Protein AF-A0A969L4Q3-F1 (afdb_monomer_lite)

Sequence (52 aa):
MPQVTLKEELVRLAERKGCHVEIVNYSETLMAFDGVGCLLRYRLPEQYRLQV

Foldseek 3Di:
DPDDDPVNVVVVVCVVVVHDDDQDPPDPVCVVVVNDDDDDPDDDPVVVVVPD

Secondary structure (DSSP, 8-state):
-----HHHHHHHHHHHTT------SS-HHHHHTTT-----SS--GGGGGGG-

Structure (mmCIF, N/CA/C/O backbone):
data_AF-A0A969L4Q3-F1
#
_entry.id   AF-A0A969L4Q3-F1
#
loop_
_atom_site.group_PDB
_atom_site.id
_atom_site.type_symbol
_atom_site.label_atom_id
_atom_site.label_alt_id
_atom_site.label_comp_id
_atom_site.label_asym_id
_atom_site.label_entity_id
_atom_site.label_seq_id
_atom_site.pdbx_PDB_ins_code
_atom_site.Cartn_x
_atom_site.Cartn_y
_atom_site.Cartn_z
_atom_site.occupancy
_atom_site.B_iso_or_equiv
_atom_site.auth_seq_id
_atom_site.auth_comp_id
_atom_site.auth_asym_id
_atom_site.auth_atom_id
_atom_site.pdbx_PDB_model_num
ATOM 1 N N . MET A 1 1 ? 11.771 22.541 6.103 1.00 46.62 1 MET A N 1
ATOM 2 C CA . MET A 1 1 ? 11.121 21.343 6.678 1.00 46.62 1 MET A CA 1
ATOM 3 C C . MET A 1 1 ? 11.280 20.228 5.659 1.00 46.62 1 MET A C 1
ATOM 5 O O . MET A 1 1 ? 11.041 20.527 4.494 1.00 46.62 1 MET A O 1
ATOM 9 N N . PRO A 1 2 ? 11.755 19.024 6.021 1.00 57.97 2 PRO A N 1
ATOM 10 C CA . PR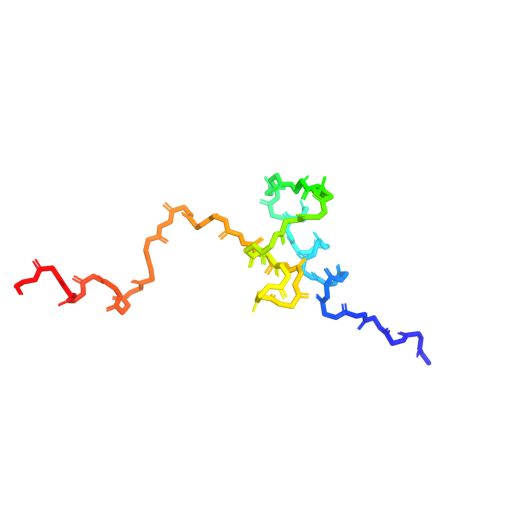O A 1 2 ? 11.842 17.935 5.055 1.00 57.97 2 PRO A CA 1
ATOM 11 C C . PRO A 1 2 ? 10.425 17.621 4.570 1.00 57.97 2 PRO A C 1
ATOM 13 O O . PRO A 1 2 ? 9.496 17.492 5.366 1.00 57.97 2 PRO A O 1
ATOM 16 N N . GLN A 1 3 ? 10.249 17.635 3.256 1.00 65.12 3 GLN A N 1
ATOM 17 C CA . GLN A 1 3 ? 8.954 17.493 2.613 1.00 65.12 3 GLN A CA 1
ATOM 18 C C . GLN A 1 3 ? 8.620 16.001 2.594 1.00 65.12 3 GLN A C 1
ATOM 20 O O . GLN A 1 3 ? 9.166 15.262 1.780 1.00 65.12 3 GLN A O 1
ATOM 25 N N . VAL A 1 4 ? 7.804 15.549 3.549 1.00 70.06 4 VAL A N 1
ATOM 26 C CA . VAL A 1 4 ? 7.407 14.138 3.636 1.00 70.06 4 VAL A CA 1
ATOM 27 C C . VAL A 1 4 ? 6.584 13.787 2.404 1.00 70.06 4 VAL A C 1
ATOM 29 O O . VAL A 1 4 ? 5.649 14.508 2.036 1.00 70.06 4 VAL A O 1
ATOM 32 N N . THR A 1 5 ? 6.947 12.695 1.743 1.00 85.31 5 THR A N 1
ATOM 33 C CA . THR A 1 5 ? 6.226 12.221 0.566 1.00 85.31 5 THR A CA 1
ATOM 34 C C . THR A 1 5 ? 4.889 11.611 0.985 1.00 85.31 5 THR A C 1
ATOM 36 O O . THR A 1 5 ? 4.752 11.024 2.059 1.00 85.31 5 THR A O 1
ATOM 39 N N . LEU A 1 6 ? 3.879 11.695 0.115 1.00 85.56 6 LEU A N 1
ATOM 40 C CA . LEU A 1 6 ? 2.572 11.076 0.367 1.00 85.56 6 LEU A CA 1
ATOM 41 C C . LEU A 1 6 ? 2.699 9.579 0.709 1.00 85.56 6 LEU A C 1
ATOM 43 O O . LEU A 1 6 ? 1.976 9.076 1.562 1.00 85.56 6 LEU A O 1
ATOM 47 N N . LYS A 1 7 ? 3.646 8.876 0.077 1.00 85.25 7 LYS A N 1
ATOM 48 C CA . LYS A 1 7 ? 3.895 7.448 0.306 1.00 85.25 7 LYS A CA 1
ATOM 49 C C . LYS A 1 7 ? 4.342 7.164 1.741 1.00 85.25 7 LYS A C 1
ATOM 51 O O . LYS A 1 7 ? 3.824 6.242 2.363 1.00 85.25 7 LYS A O 1
ATOM 56 N N . GLU A 1 8 ? 5.249 7.975 2.280 1.00 88.44 8 GLU A N 1
ATOM 57 C CA . GLU A 1 8 ? 5.728 7.838 3.661 1.00 88.44 8 GLU A CA 1
ATOM 58 C C . GLU A 1 8 ? 4.602 8.082 4.672 1.00 88.44 8 GLU A C 1
ATOM 60 O O . GLU A 1 8 ? 4.447 7.317 5.624 1.00 88.44 8 GLU A O 1
ATOM 65 N N . GLU A 1 9 ? 3.755 9.087 4.435 1.00 91.12 9 GLU A N 1
ATOM 66 C CA . GLU A 1 9 ? 2.589 9.342 5.289 1.00 91.12 9 GLU A CA 1
ATOM 67 C C . GLU A 1 9 ? 1.557 8.206 5.239 1.00 91.12 9 GLU A C 1
ATOM 69 O O . GLU A 1 9 ? 0.987 7.844 6.274 1.00 91.12 9 GLU A O 1
ATOM 74 N N . LEU A 1 10 ? 1.343 7.602 4.065 1.00 89.56 10 LEU A N 1
ATOM 75 C CA . LEU A 1 10 ? 0.458 6.444 3.911 1.00 89.56 10 LEU A CA 1
ATOM 76 C C . LEU A 1 10 ? 0.975 5.230 4.691 1.00 89.56 10 LEU A C 1
ATOM 78 O O . LEU A 1 10 ? 0.199 4.608 5.420 1.00 89.56 10 LEU A O 1
ATOM 82 N N .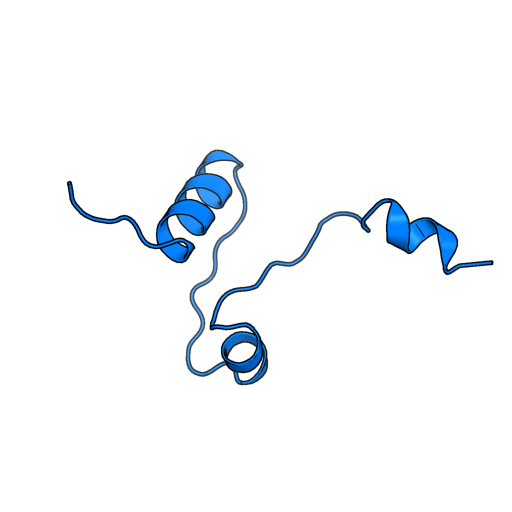 VAL A 1 11 ? 2.273 4.926 4.594 1.00 90.75 11 VAL A N 1
ATOM 83 C CA . VAL A 1 11 ? 2.903 3.826 5.346 1.00 90.75 11 VAL A CA 1
ATOM 84 C C . VAL A 1 11 ? 2.807 4.084 6.850 1.00 90.75 11 VAL A C 1
ATOM 86 O O . VAL A 1 11 ? 2.312 3.235 7.592 1.00 90.75 11 VAL A O 1
ATOM 89 N N . ARG A 1 12 ? 3.157 5.295 7.298 1.00 92.69 12 ARG A N 1
ATOM 90 C CA . ARG A 1 12 ? 3.061 5.696 8.710 1.00 92.69 12 ARG A CA 1
ATOM 91 C C . ARG A 1 12 ? 1.640 5.538 9.256 1.00 92.69 12 ARG A C 1
ATOM 93 O O . ARG A 1 12 ? 1.448 5.097 10.392 1.00 92.69 12 ARG A O 1
ATOM 100 N N . LEU A 1 13 ? 0.624 5.918 8.481 1.00 93.69 13 LEU A N 1
ATOM 101 C CA . LEU A 1 13 ? -0.773 5.762 8.884 1.00 93.69 13 LEU A CA 1
ATOM 102 C C . LEU A 1 13 ? -1.191 4.287 8.933 1.00 93.69 13 LEU A C 1
ATOM 104 O O . LEU A 1 13 ? -1.875 3.896 9.882 1.00 93.69 13 LEU A O 1
ATOM 108 N N . ALA A 1 14 ? -0.787 3.487 7.944 1.00 92.56 14 ALA A N 1
ATOM 109 C CA . ALA A 1 14 ? -1.082 2.059 7.876 1.00 92.56 14 ALA A CA 1
ATOM 110 C C . ALA A 1 14 ? -0.519 1.316 9.099 1.00 92.56 14 ALA A C 1
ATOM 112 O O . ALA A 1 14 ? -1.274 0.627 9.790 1.00 92.56 14 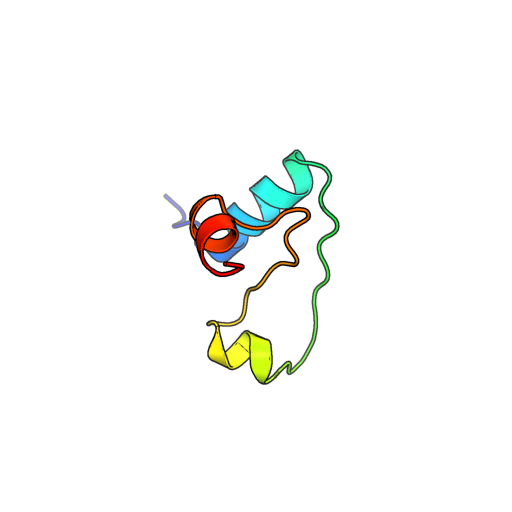ALA A O 1
ATOM 113 N N . GLU A 1 15 ? 0.750 1.546 9.442 1.00 93.50 15 GLU A N 1
ATOM 114 C CA . GLU A 1 15 ? 1.388 0.952 10.624 1.00 93.50 15 GLU A CA 1
ATOM 115 C C . GLU A 1 15 ? 0.684 1.363 11.922 1.00 93.50 15 GLU A C 1
ATOM 117 O O . GLU A 1 15 ? 0.329 0.516 12.742 1.00 93.50 15 GLU A O 1
ATOM 122 N N . ARG A 1 16 ? 0.372 2.658 12.088 1.00 95.94 16 ARG A N 1
ATOM 123 C CA . ARG A 1 16 ? -0.368 3.159 13.265 1.00 95.94 16 ARG A CA 1
ATOM 124 C C . ARG A 1 16 ? -1.769 2.566 13.411 1.00 95.94 16 ARG A C 1
ATOM 126 O O . ARG A 1 16 ? -2.337 2.612 14.501 1.00 95.94 16 ARG A O 1
ATOM 133 N N . LYS A 1 17 ? -2.357 2.070 12.323 1.00 93.62 17 LYS A N 1
ATOM 134 C CA . LYS A 1 17 ? -3.664 1.400 12.310 1.00 93.62 17 LYS A CA 1
ATOM 135 C C . LYS A 1 17 ? -3.552 -0.123 12.418 1.00 93.62 17 LYS A C 1
ATOM 137 O O . LYS A 1 17 ? -4.590 -0.785 12.399 1.00 93.62 17 LYS A O 1
ATOM 142 N N . GLY A 1 18 ? -2.339 -0.662 12.557 1.00 93.69 18 GLY A N 1
ATOM 143 C CA . GLY A 1 18 ? -2.084 -2.101 12.614 1.00 93.69 18 GLY A CA 1
ATOM 144 C C . GLY A 1 18 ? -2.349 -2.807 11.285 1.00 93.69 18 GLY A C 1
ATOM 145 O O . GLY A 1 18 ? -2.696 -3.985 11.278 1.00 93.69 18 GLY A O 1
ATOM 146 N N . CYS A 1 19 ? -2.257 -2.088 10.163 1.00 93.50 19 CYS A N 1
ATOM 147 C CA . CYS A 1 19 ? -2.348 -2.688 8.839 1.00 93.50 19 CYS A CA 1
ATOM 148 C C . CYS A 1 19 ? -1.020 -3.361 8.485 1.00 93.50 19 CYS A C 1
ATOM 150 O O . CYS A 1 19 ? 0.050 -2.832 8.778 1.00 93.50 19 CYS A O 1
ATOM 152 N N . HIS A 1 20 ? -1.092 -4.503 7.806 1.00 93.12 20 HIS A N 1
ATOM 153 C CA . HIS A 1 20 ? 0.087 -5.112 7.208 1.00 93.12 20 HIS A CA 1
ATOM 154 C C . HIS A 1 20 ? 0.549 -4.277 6.006 1.00 93.12 20 HIS A C 1
ATOM 156 O O . HIS A 1 20 ? -0.271 -3.915 5.158 1.00 93.12 20 HIS A O 1
ATOM 162 N N . VAL A 1 21 ? 1.845 -3.973 5.950 1.00 92.81 21 VAL A N 1
ATOM 163 C CA . VAL A 1 21 ? 2.489 -3.279 4.830 1.00 92.81 21 VAL A CA 1
ATOM 164 C C . VAL A 1 21 ? 3.491 -4.238 4.206 1.00 92.81 21 VAL A C 1
ATOM 166 O O . VAL A 1 21 ? 4.353 -4.773 4.900 1.00 92.81 21 VAL A O 1
ATOM 169 N N . GLU A 1 22 ? 3.380 -4.432 2.896 1.00 92.69 22 GLU A N 1
ATOM 170 C CA . GLU A 1 22 ? 4.282 -5.268 2.113 1.00 92.69 22 GLU A CA 1
ATOM 171 C C . GLU A 1 22 ? 4.980 -4.409 1.057 1.00 92.69 22 GLU A C 1
ATOM 173 O O . GLU A 1 22 ? 4.335 -3.647 0.332 1.00 92.69 22 GLU A O 1
ATOM 178 N N . ILE A 1 23 ? 6.305 -4.527 0.975 1.00 91.38 23 ILE A N 1
ATOM 179 C CA . ILE A 1 23 ? 7.103 -3.891 -0.073 1.00 91.38 23 ILE A CA 1
ATOM 180 C C . ILE A 1 23 ? 7.311 -4.923 -1.176 1.00 91.38 23 ILE A C 1
ATOM 182 O O . ILE A 1 23 ? 7.907 -5.972 -0.940 1.00 91.38 23 ILE A O 1
ATOM 186 N N . VAL A 1 24 ? 6.844 -4.611 -2.382 1.00 90.19 24 VAL A N 1
ATOM 187 C CA . VAL A 1 24 ? 6.954 -5.493 -3.549 1.00 90.19 24 VAL A CA 1
ATOM 188 C C . VAL A 1 24 ? 7.850 -4.876 -4.618 1.00 90.19 24 VAL A C 1
ATOM 190 O O . VAL A 1 24 ? 7.876 -3.659 -4.802 1.00 90.19 24 VAL A O 1
ATOM 193 N N . ASN A 1 25 ? 8.564 -5.724 -5.355 1.00 92.12 25 ASN A N 1
ATOM 194 C CA . ASN A 1 25 ? 9.433 -5.301 -6.452 1.00 92.12 25 ASN A CA 1
ATOM 195 C C . ASN A 1 25 ? 8.711 -5.451 -7.801 1.00 92.12 25 ASN A C 1
ATOM 197 O O . ASN A 1 25 ? 8.076 -6.473 -8.043 1.00 92.12 25 ASN A O 1
ATOM 201 N N . TYR A 1 26 ? 8.843 -4.451 -8.682 1.00 89.50 26 TYR A N 1
ATOM 202 C CA . TYR A 1 26 ? 8.406 -4.487 -10.091 1.00 89.50 26 TYR A CA 1
ATOM 203 C C . TYR A 1 26 ? 6.945 -4.919 -10.339 1.00 89.50 26 TYR A C 1
ATOM 205 O O . TYR A 1 26 ? 6.650 -5.628 -11.297 1.00 89.50 26 TYR A O 1
ATOM 213 N N . SER A 1 27 ? 6.002 -4.484 -9.498 1.00 89.75 27 SER A N 1
ATOM 214 C CA . SER A 1 27 ? 4.576 -4.719 -9.754 1.00 89.75 27 SER A CA 1
ATOM 215 C C . SER A 1 27 ? 4.050 -3.746 -10.809 1.00 89.75 27 SER A C 1
ATOM 217 O O . SER A 1 27 ? 3.840 -2.571 -10.511 1.00 89.75 27 SER A O 1
ATOM 219 N N . GLU A 1 28 ? 3.787 -4.239 -12.021 1.00 92.00 28 GLU A N 1
ATOM 220 C CA . GLU A 1 28 ? 3.215 -3.435 -13.113 1.00 92.00 28 GLU A CA 1
ATOM 221 C C . GLU A 1 28 ? 1.898 -2.763 -12.701 1.00 92.00 28 GLU A C 1
ATOM 223 O O . GLU A 1 28 ? 1.702 -1.571 -12.934 1.00 92.00 28 GLU A O 1
ATOM 228 N N . THR A 1 29 ? 1.029 -3.500 -12.002 1.00 90.00 29 THR A N 1
ATOM 229 C CA . THR A 1 29 ? -0.239 -2.978 -11.484 1.00 90.00 29 THR A CA 1
ATOM 230 C C . THR A 1 29 ? -0.018 -1.801 -10.542 1.00 90.00 29 THR A C 1
ATOM 232 O O . THR A 1 29 ? -0.640 -0.760 -10.719 1.00 90.00 29 THR A O 1
ATOM 235 N N . LEU A 1 30 ? 0.872 -1.928 -9.550 1.00 89.00 30 LEU A N 1
ATOM 236 C CA . LEU A 1 30 ? 1.131 -0.819 -8.631 1.00 89.00 30 LEU A CA 1
ATOM 237 C C . LEU A 1 30 ? 1.830 0.335 -9.335 1.00 89.00 30 LEU A C 1
ATOM 239 O O . LEU A 1 30 ? 1.495 1.473 -9.045 1.00 89.00 30 LEU A O 1
ATOM 243 N N . MET A 1 31 ? 2.743 0.074 -10.272 1.00 89.31 31 MET A N 1
ATOM 244 C CA . MET A 1 31 ? 3.379 1.123 -11.075 1.00 89.31 31 MET A CA 1
ATOM 245 C C . MET A 1 31 ? 2.350 1.951 -11.858 1.00 89.31 31 MET A C 1
ATOM 247 O O . MET A 1 31 ? 2.505 3.166 -11.935 1.00 89.31 31 MET A O 1
ATOM 251 N N . ALA A 1 32 ? 1.273 1.332 -12.356 1.00 89.94 32 ALA A N 1
ATOM 252 C CA . ALA A 1 32 ? 0.150 2.044 -12.973 1.00 89.94 32 ALA A CA 1
ATOM 253 C C . ALA A 1 32 ? -0.667 2.897 -11.974 1.00 89.94 32 ALA A C 1
ATOM 255 O O . ALA A 1 32 ? -1.350 3.831 -12.384 1.00 89.94 32 ALA A O 1
ATOM 256 N N . PHE A 1 33 ? -0.572 2.608 -10.672 1.00 84.06 33 PHE A N 1
ATOM 257 C CA . PHE A 1 33 ? -1.169 3.364 -9.563 1.00 84.06 33 PHE A CA 1
ATOM 258 C C . PHE A 1 33 ? -0.132 4.223 -8.804 1.00 84.06 33 PHE A C 1
ATOM 260 O O . PHE A 1 33 ? -0.191 4.341 -7.581 1.00 84.06 33 PHE A O 1
ATOM 267 N N . ASP A 1 34 ? 0.867 4.784 -9.496 1.00 83.69 34 ASP A N 1
ATOM 268 C CA . ASP A 1 34 ? 1.965 5.581 -8.906 1.00 83.69 34 ASP A CA 1
ATOM 269 C C . ASP A 1 34 ? 2.832 4.839 -7.865 1.00 83.69 34 ASP A C 1
ATOM 271 O O . ASP A 1 34 ? 3.611 5.433 -7.112 1.00 83.69 34 ASP A O 1
ATOM 275 N N . GLY A 1 35 ? 2.765 3.513 -7.836 1.00 87.31 35 GLY A N 1
ATOM 276 C CA . GLY A 1 35 ? 3.603 2.624 -7.032 1.00 87.31 35 GLY A CA 1
ATOM 277 C C . GLY A 1 35 ? 3.086 2.332 -5.624 1.00 87.31 35 GLY A C 1
ATOM 278 O O . GLY A 1 35 ? 3.864 1.818 -4.823 1.00 87.31 35 GLY A O 1
ATOM 279 N N . VAL A 1 36 ? 1.833 2.667 -5.287 1.00 88.31 36 VAL A N 1
ATOM 280 C CA . VAL A 1 36 ? 1.221 2.347 -3.980 1.00 88.31 36 VAL A CA 1
ATOM 281 C C . VAL A 1 36 ? -0.235 1.923 -4.160 1.00 88.31 36 VAL A C 1
ATOM 283 O O . VAL A 1 36 ? -0.985 2.523 -4.920 1.00 88.31 36 VAL A O 1
ATOM 286 N N . GLY A 1 37 ? -0.657 0.903 -3.417 1.00 88.75 37 GLY A N 1
ATOM 287 C CA . GLY A 1 37 ? -2.036 0.425 -3.398 1.00 88.75 37 GLY A CA 1
ATOM 288 C C . GLY A 1 37 ? -2.367 -0.243 -2.069 1.00 88.75 37 GLY A C 1
ATOM 289 O O . GLY A 1 37 ? -1.491 -0.455 -1.233 1.00 88.75 37 GLY A O 1
ATOM 290 N N . CYS A 1 38 ? -3.642 -0.564 -1.854 1.00 90.25 38 CYS A N 1
ATOM 291 C CA . CYS A 1 38 ? -4.067 -1.297 -0.667 1.00 90.25 38 CYS A CA 1
ATOM 292 C C . CYS A 1 38 ? -5.280 -2.185 -0.947 1.00 90.25 38 CYS A C 1
ATOM 294 O O . CYS A 1 38 ? -6.113 -1.885 -1.803 1.00 90.25 38 CYS A O 1
ATOM 296 N N . LEU A 1 39 ? -5.385 -3.271 -0.182 1.00 88.56 39 LEU A N 1
ATOM 297 C CA 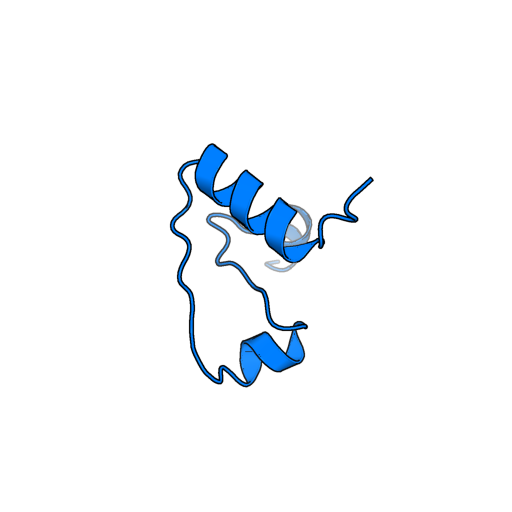. LEU A 1 39 ? -6.583 -4.100 -0.130 1.00 88.56 39 LEU A CA 1
ATOM 298 C C . LEU A 1 39 ? -7.507 -3.559 0.962 1.00 88.56 39 LEU A C 1
ATOM 300 O O . LEU A 1 39 ? -7.138 -3.488 2.136 1.00 88.56 39 LEU A O 1
ATOM 304 N N . LEU A 1 40 ? -8.718 -3.165 0.574 1.00 87.88 40 LEU A N 1
ATOM 305 C CA . LEU A 1 40 ? -9.713 -2.653 1.510 1.00 87.88 40 LEU A CA 1
ATOM 306 C C . LEU A 1 40 ? -10.477 -3.808 2.159 1.00 87.88 40 LEU A C 1
ATOM 308 O O . LEU A 1 40 ? -10.901 -4.746 1.491 1.00 87.88 40 LEU A O 1
ATOM 312 N N . ARG A 1 41 ? -10.704 -3.708 3.474 1.00 85.62 41 ARG A N 1
ATOM 313 C CA . ARG A 1 41 ? -11.505 -4.691 4.228 1.00 85.62 41 ARG A CA 1
ATOM 314 C C . ARG A 1 41 ? -12.980 -4.684 3.833 1.00 85.62 41 ARG A C 1
ATOM 316 O O . ARG A 1 41 ? -13.648 -5.705 3.933 1.00 85.62 41 ARG A O 1
ATOM 323 N N . TYR A 1 42 ? -13.476 -3.528 3.411 1.00 88.00 42 TYR A N 1
ATOM 324 C CA . TYR A 1 42 ? -14.868 -3.312 3.049 1.00 88.00 42 TYR A CA 1
ATOM 325 C C . TYR A 1 42 ? -14.931 -2.505 1.764 1.00 88.00 42 TYR A C 1
ATOM 327 O O . TYR A 1 42 ? -14.010 -1.749 1.445 1.00 88.00 42 TYR A O 1
ATOM 335 N N . ARG A 1 43 ? -16.044 -2.643 1.052 1.00 86.81 43 ARG A N 1
ATOM 336 C CA . ARG A 1 43 ? -16.339 -1.776 -0.082 1.00 86.81 43 ARG A CA 1
ATOM 337 C C . ARG A 1 43 ? -16.639 -0.364 0.401 1.00 86.81 43 ARG A C 1
ATOM 339 O O . ARG A 1 43 ? -17.120 -0.158 1.518 1.00 86.81 43 ARG A O 1
ATOM 346 N N . LEU A 1 44 ? -16.364 0.601 -0.463 1.00 86.06 44 LEU A N 1
ATOM 347 C CA . LEU A 1 44 ? -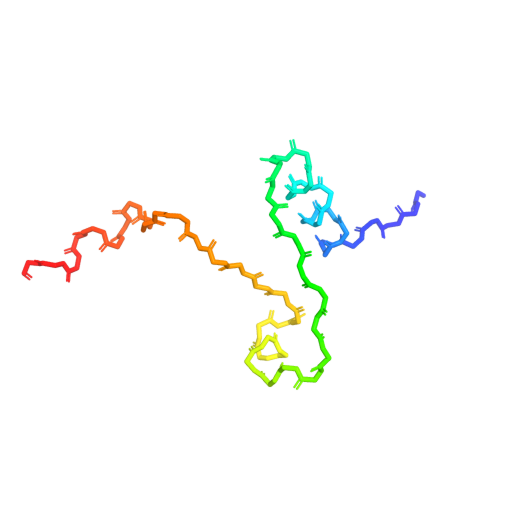16.742 1.980 -0.215 1.00 86.06 44 LEU A CA 1
ATOM 348 C C . LEU A 1 44 ? -18.273 2.124 -0.267 1.00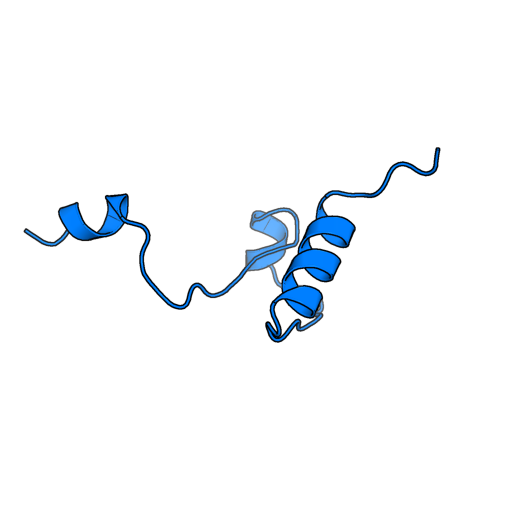 86.06 44 LEU A C 1
ATOM 350 O O . LEU A 1 44 ? -18.922 1.398 -1.029 1.00 86.06 44 LEU A O 1
ATOM 354 N N . PRO A 1 45 ? -18.866 3.048 0.510 1.00 83.62 45 PRO A N 1
ATOM 355 C CA . PRO A 1 45 ? -20.306 3.289 0.513 1.00 83.62 45 PRO A CA 1
ATOM 356 C C . PRO A 1 45 ? -20.937 3.433 -0.881 1.00 83.62 45 PRO A C 1
ATOM 358 O O . PRO A 1 45 ? -22.040 2.948 -1.142 1.00 83.62 45 PRO A O 1
ATOM 361 N N . GLU A 1 46 ? -20.222 4.064 -1.806 1.00 84.75 46 GLU A N 1
ATOM 362 C CA . GLU A 1 46 ? -20.635 4.299 -3.190 1.00 84.75 46 GLU A CA 1
ATOM 363 C C . GLU A 1 46 ? -20.742 2.998 -3.995 1.00 84.75 46 GLU A C 1
ATOM 365 O O . GLU A 1 46 ? -21.579 2.890 -4.889 1.00 84.75 46 GLU A O 1
ATOM 370 N N . GLN A 1 47 ? -19.945 1.989 -3.642 1.00 81.81 47 GLN A N 1
ATOM 371 C CA . GLN A 1 47 ? -19.895 0.695 -4.321 1.00 81.81 47 GLN A CA 1
ATOM 372 C C . GLN A 1 47 ? -21.016 -0.259 -3.879 1.00 81.81 47 GLN A C 1
ATOM 374 O O . GLN A 1 47 ? -21.245 -1.263 -4.552 1.00 81.81 47 GLN A O 1
ATOM 379 N N . TYR A 1 48 ? -21.749 0.036 -2.796 1.00 78.38 48 TYR A N 1
ATOM 380 C CA . TYR A 1 48 ? -22.923 -0.764 -2.411 1.00 78.38 48 TYR A CA 1
ATOM 381 C C . TYR A 1 48 ? -24.103 -0.578 -3.372 1.00 78.38 48 TYR A C 1
ATOM 383 O O . TYR A 1 48 ? -24.904 -1.491 -3.543 1.00 78.38 48 TYR A O 1
ATOM 391 N N . ARG A 1 49 ? -24.207 0.585 -4.031 1.00 68.12 49 ARG A N 1
ATOM 392 C CA . ARG A 1 49 ? -25.328 0.919 -4.930 1.00 68.12 49 ARG A CA 1
ATOM 393 C C . ARG A 1 49 ? -25.265 0.251 -6.305 1.00 68.12 49 ARG A C 1
ATOM 395 O O . ARG A 1 49 ? -26.255 0.281 -7.019 1.00 68.12 49 ARG A O 1
ATOM 402 N N . LEU A 1 50 ? -24.133 -0.348 -6.675 1.00 63.47 50 LEU A N 1
ATOM 403 C CA . LEU A 1 50 ? -23.923 -0.969 -7.990 1.00 63.47 50 LEU A CA 1
ATOM 404 C C . LEU A 1 50 ? -24.315 -2.459 -8.036 1.00 63.47 50 LEU A C 1
ATOM 406 O O . LEU A 1 50 ? -23.944 -3.157 -8.973 1.00 63.47 50 LEU A O 1
ATOM 410 N N . GLN A 1 51 ? -25.018 -2.965 -7.018 1.00 59.62 51 GLN A N 1
ATOM 411 C CA . GLN A 1 51 ? -25.429 -4.372 -6.925 1.00 59.62 51 GLN A CA 1
ATOM 412 C C . GLN A 1 51 ? -26.945 -4.593 -7.057 1.00 59.62 51 GLN A C 1
ATOM 414 O O . GLN A 1 51 ? -27.443 -5.602 -6.560 1.00 59.62 51 GLN A O 1
ATOM 419 N N . VAL A 1 52 ? -27.669 -3.666 -7.696 1.00 52.75 52 VAL A N 1
ATOM 420 C CA . VAL A 1 52 ? -29.109 -3.801 -7.984 1.00 52.75 52 VAL A CA 1
ATOM 421 C C . VAL A 1 52 ? -29.336 -3.969 -9.475 1.00 52.75 52 VAL A C 1
ATOM 423 O O . VAL A 1 52 ? -28.758 -3.157 -10.230 1.00 52.75 52 VAL A O 1
#

pLDDT: mean 84.7, std 11.26, range [46.62, 95.94]

Radius of gyration: 14.31 Å; chains: 1; bounding box: 41×27×26 Å